Protein AF-A0A9J6AGZ2-F1 (afdb_monomer)

pLDDT: mean 79.42, std 19.64, range [38.12, 98.0]

Mean predicted aligned error: 10.4 Å

Foldseek 3Di:
DDPPDPDPDDDDDDAPDPDPDNVVVVCCCVPPNVVPDDVVVVVVD

Solvent-accessible surface area (backbone atoms only — not comparable to full-atom values): 3252 Å² total; per-residue (Å²): 142,80,88,80,72,94,76,92,68,84,79,80,90,87,68,100,60,95,57,100,40,71,66,60,52,51,50,47,39,66,73,64,41,60,81,68,54,56,67,75,59,64,74,71,107

Radius of gyration: 16.37 Å; Cα contacts (8 Å, |Δi|>4): 10; chains: 1; bounding box: 40×21×44 Å

Secondary structur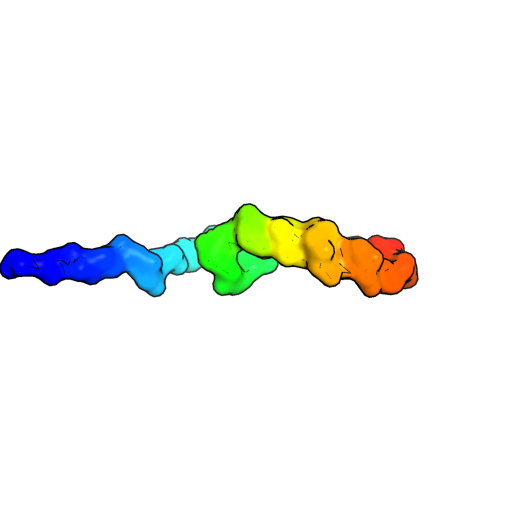e (DSSP, 8-state):
-------S---SS--SSSSS-HHHHHHHIIIIIGGG--HHHHHH-

Organism: Solanum commersonii (NCBI:txid4109)

Sequence (45 aa):
MASNGENGRHQEVGHKSLLQSDALYQYILETSVYPREPEAMKELR

Structure (mmCIF, N/CA/C/O backbone):
data_AF-A0A9J6AGZ2-F1
#
_entry.id   AF-A0A9J6AGZ2-F1
#
loop_
_atom_site.group_PDB
_atom_site.id
_atom_site.type_symbol
_atom_site.label_atom_id
_atom_site.label_alt_id
_atom_site.label_comp_id
_atom_site.label_asym_id
_atom_site.label_entity_id
_atom_site.label_seq_id
_atom_site.pdbx_PDB_ins_code
_atom_site.Cartn_x
_atom_site.Cartn_y
_atom_site.Cartn_z
_atom_site.occupancy
_atom_site.B_iso_or_equiv
_atom_site.auth_seq_id
_atom_site.auth_comp_id
_atom_site.auth_asym_id
_atom_site.auth_atom_id
_atom_site.pdbx_PDB_model_num
ATOM 1 N N . MET A 1 1 ? -27.529 -1.898 33.745 1.00 52.44 1 MET A N 1
ATOM 2 C CA . MET A 1 1 ? -26.247 -2.630 33.684 1.00 52.44 1 MET A CA 1
ATOM 3 C C . MET A 1 1 ? -26.093 -3.219 32.292 1.00 52.44 1 MET A C 1
ATOM 5 O O . MET A 1 1 ? -26.759 -4.199 32.005 1.00 52.44 1 MET A O 1
ATOM 9 N N . ALA A 1 2 ? -25.302 -2.567 31.438 1.00 38.12 2 ALA A N 1
ATOM 10 C CA . ALA A 1 2 ? -24.665 -3.122 30.237 1.00 38.12 2 ALA A CA 1
ATOM 11 C C . ALA A 1 2 ? -23.817 -1.997 29.614 1.00 38.12 2 ALA A C 1
ATOM 13 O O . ALA A 1 2 ? -24.283 -1.248 28.758 1.00 38.12 2 ALA A O 1
ATOM 14 N N . SER A 1 3 ? -22.597 -1.809 30.118 1.00 48.88 3 SER A N 1
ATOM 15 C CA . SER A 1 3 ? -21.566 -0.986 29.481 1.00 48.88 3 SER A CA 1
ATOM 16 C C . SER A 1 3 ? -21.006 -1.773 28.295 1.00 48.88 3 SER A C 1
ATOM 18 O O . SER A 1 3 ? -20.060 -2.546 28.429 1.00 48.88 3 SER A O 1
ATOM 20 N N . ASN A 1 4 ? -21.657 -1.639 27.140 1.00 51.00 4 ASN A N 1
ATOM 21 C CA . ASN A 1 4 ? -21.216 -2.271 25.902 1.00 51.00 4 ASN A CA 1
ATOM 22 C C . ASN A 1 4 ? -20.005 -1.511 25.341 1.00 51.00 4 ASN A C 1
ATOM 24 O O . ASN A 1 4 ? -20.161 -0.481 24.692 1.00 51.00 4 ASN A O 1
ATOM 28 N N . GLY A 1 5 ? -18.814 -2.055 25.599 1.00 48.09 5 GLY A N 1
ATOM 29 C CA . GLY A 1 5 ? -17.662 -1.991 24.698 1.00 48.09 5 GLY A CA 1
ATOM 30 C C . GLY A 1 5 ? -17.185 -0.597 24.308 1.00 48.09 5 GLY A C 1
ATOM 31 O O . GLY A 1 5 ? -17.311 -0.176 23.160 1.00 48.09 5 GLY A O 1
ATOM 32 N N . GLU A 1 6 ? -16.552 0.083 25.252 1.00 53.56 6 GLU A N 1
ATOM 33 C CA . GLU A 1 6 ? -15.581 1.136 24.976 1.00 53.56 6 GLU A CA 1
ATOM 34 C C . GLU A 1 6 ? -14.459 0.533 24.111 1.00 53.56 6 GLU A C 1
ATOM 36 O O . GLU A 1 6 ? -13.691 -0.272 24.617 1.00 53.56 6 GLU A O 1
ATOM 41 N N . ASN A 1 7 ? -14.415 0.820 22.803 1.00 54.19 7 ASN A N 1
ATOM 42 C CA . ASN A 1 7 ? -13.189 0.735 21.976 1.00 54.19 7 ASN A CA 1
ATOM 43 C C . ASN A 1 7 ? -13.346 1.334 20.561 1.00 54.19 7 ASN A C 1
ATOM 45 O O . ASN A 1 7 ? -12.614 0.998 19.635 1.00 54.19 7 ASN A O 1
ATOM 49 N N . GLY A 1 8 ? -14.296 2.252 20.363 1.00 51.94 8 GLY A N 1
ATOM 50 C CA . GLY A 1 8 ? -14.525 2.900 19.064 1.00 51.94 8 GLY A CA 1
ATOM 51 C C . GLY A 1 8 ? -13.676 4.146 18.793 1.00 51.94 8 GLY A C 1
ATOM 52 O O . GLY A 1 8 ? -13.942 4.849 17.823 1.00 51.94 8 G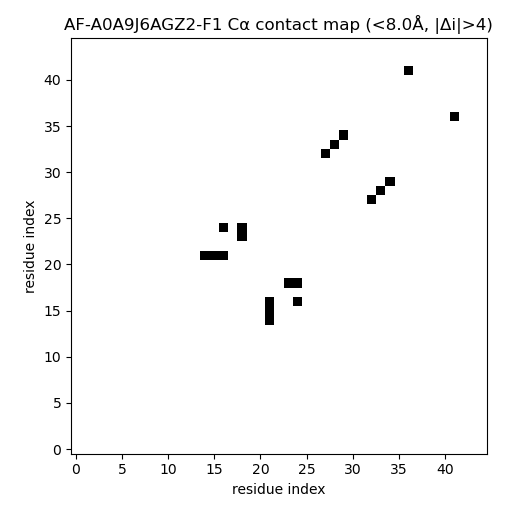LY A O 1
ATOM 53 N N . ARG A 1 9 ? -12.724 4.496 19.666 1.00 55.12 9 ARG A N 1
ATOM 54 C CA . ARG A 1 9 ? -11.988 5.766 19.594 1.00 55.12 9 ARG A CA 1
ATOM 55 C C . ARG A 1 9 ? -10.561 5.591 20.104 1.00 55.12 9 ARG A C 1
ATOM 57 O O . ARG A 1 9 ? -10.293 5.852 21.271 1.00 55.12 9 ARG A O 1
ATOM 64 N N . HIS A 1 10 ? -9.652 5.158 19.232 1.00 57.50 10 HIS A N 1
ATOM 65 C CA . HIS A 1 10 ? -8.232 5.408 19.472 1.00 57.50 10 HIS A CA 1
ATOM 66 C C . HIS A 1 10 ? -8.029 6.919 19.298 1.00 57.50 10 HIS A C 1
ATOM 68 O O . HIS A 1 10 ? -8.228 7.455 18.207 1.00 57.50 10 HIS A O 1
ATOM 74 N N . GLN A 1 11 ? -7.763 7.607 20.405 1.00 54.44 11 GLN A N 1
ATOM 75 C CA . GLN A 1 11 ? -7.405 9.020 20.421 1.00 54.44 11 GLN A CA 1
ATOM 76 C C . GLN A 1 11 ? -6.112 9.221 19.622 1.00 54.44 11 GLN A C 1
ATOM 78 O O . GLN A 1 11 ? -5.094 8.620 19.927 1.00 54.44 11 GLN A O 1
ATOM 83 N N . GLU A 1 12 ? -6.232 10.010 18.561 1.00 58.41 12 GLU A N 1
ATOM 84 C CA . GLU A 1 12 ? -5.277 10.979 18.014 1.00 58.41 12 GLU A CA 1
ATOM 85 C C . GLU A 1 12 ? -3.749 10.734 18.188 1.00 58.41 12 GLU A C 1
ATOM 87 O O . GLU A 1 12 ? -3.208 10.739 19.287 1.00 58.41 12 GLU A O 1
ATOM 92 N N . VAL A 1 13 ? -3.055 10.748 17.032 1.00 54.69 13 VAL A N 1
ATOM 93 C CA . VAL A 1 13 ? -1.636 11.123 16.790 1.00 54.69 13 VAL A CA 1
ATOM 94 C C . VAL A 1 13 ? -0.541 10.054 17.014 1.00 54.69 13 VAL A C 1
ATOM 96 O O . VAL A 1 13 ? -0.028 9.882 18.113 1.00 54.69 13 VAL A O 1
ATOM 99 N N . GLY A 1 14 ? -0.059 9.434 15.921 1.00 55.00 14 GLY A N 1
ATOM 100 C CA . GLY A 1 14 ? 1.256 8.756 15.896 1.00 55.00 14 GLY A CA 1
ATOM 101 C C . GLY A 1 14 ? 1.444 7.641 14.858 1.00 55.00 14 GLY A C 1
ATOM 102 O O . GLY A 1 14 ? 2.574 7.344 14.471 1.00 55.00 14 GLY A O 1
ATOM 103 N N . HIS A 1 15 ? 0.356 7.037 14.379 1.00 60.62 15 HIS A N 1
ATOM 104 C CA . HIS A 1 15 ? 0.415 5.859 13.508 1.00 60.62 15 HIS A CA 1
ATOM 105 C C . HIS A 1 15 ? 0.457 6.244 12.024 1.00 60.62 15 HIS A C 1
ATOM 107 O O . HIS A 1 15 ? -0.235 7.162 11.586 1.00 60.62 15 HIS A O 1
ATOM 113 N N . LYS A 1 16 ? 1.263 5.531 11.225 1.00 71.19 16 LYS A N 1
ATOM 114 C CA . LYS A 1 16 ? 1.525 5.836 9.798 1.00 71.19 16 LYS A CA 1
ATOM 115 C C . LYS A 1 16 ? 0.300 5.654 8.885 1.00 71.19 16 LYS A C 1
ATOM 117 O O . LYS A 1 16 ? 0.408 5.852 7.678 1.00 71.19 16 LYS A O 1
ATOM 122 N N . SER A 1 17 ? -0.842 5.229 9.427 1.00 78.00 17 SER A N 1
ATOM 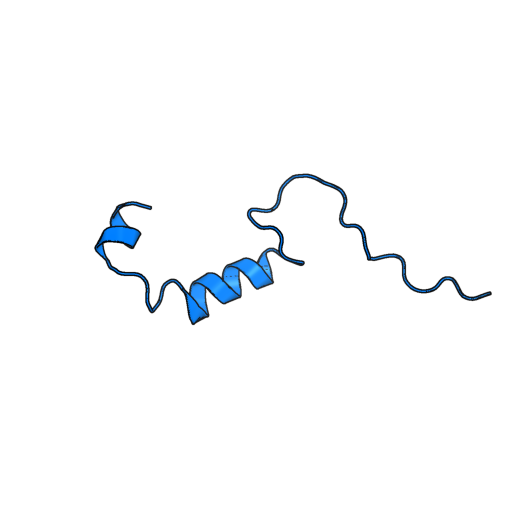123 C CA . SER A 1 17 ? -2.032 4.876 8.655 1.00 78.00 17 SER A CA 1
ATOM 124 C C . SER A 1 17 ? -3.329 5.087 9.439 1.00 78.00 17 SER A C 1
ATOM 126 O O . SER A 1 17 ? -3.322 5.197 10.662 1.00 78.00 17 SER A O 1
ATOM 128 N N . LEU A 1 18 ? -4.454 5.085 8.719 1.00 87.38 18 LEU A N 1
ATOM 129 C CA . LEU A 1 18 ? -5.813 5.153 9.276 1.00 87.38 18 LEU A CA 1
ATOM 130 C C . LEU A 1 18 ? -6.344 3.793 9.778 1.00 87.38 18 LEU A C 1
ATOM 132 O O . LEU A 1 18 ? -7.535 3.661 10.053 1.00 87.38 18 LEU A O 1
ATOM 136 N N . LEU A 1 19 ? -5.505 2.755 9.824 1.00 87.12 19 LEU A N 1
ATOM 137 C CA . LEU A 1 19 ? -5.936 1.397 10.155 1.00 87.12 19 LEU A CA 1
ATOM 138 C C . LEU A 1 19 ? -5.979 1.149 11.666 1.00 87.12 19 LEU A C 1
ATOM 140 O O . LEU A 1 19 ? -5.349 1.848 12.452 1.00 87.12 19 LEU A O 1
ATOM 144 N N . GLN A 1 20 ? -6.713 0.102 12.060 1.00 85.75 20 GLN A N 1
ATOM 145 C CA . GLN A 1 20 ? -6.924 -0.268 13.467 1.00 85.75 20 GLN A CA 1
ATOM 146 C C . GLN A 1 20 ? -5.632 -0.633 14.220 1.00 85.75 20 GLN A C 1
ATOM 148 O O . GLN A 1 20 ? -5.623 -0.604 15.448 1.00 85.75 20 GLN A O 1
ATOM 153 N N . SER A 1 21 ? -4.558 -1.003 13.515 1.00 85.38 21 SER A N 1
ATOM 154 C CA . SER A 1 21 ? -3.244 -1.270 14.107 1.00 85.38 21 SER A CA 1
ATOM 155 C C . SER A 1 21 ? -2.110 -1.114 13.088 1.00 85.38 21 SER A C 1
ATOM 157 O O . SER A 1 21 ? -2.298 -1.343 11.889 1.00 85.38 21 SER A O 1
ATOM 159 N N . ASP A 1 22 ? -0.904 -0.798 13.571 1.00 87.00 22 ASP A N 1
ATOM 160 C CA . ASP A 1 22 ? 0.313 -0.759 12.742 1.00 87.00 22 ASP A CA 1
ATOM 161 C C . ASP A 1 22 ? 0.672 -2.139 12.175 1.00 87.00 22 ASP A C 1
ATOM 163 O O . ASP A 1 22 ? 1.163 -2.246 11.053 1.00 87.00 22 ASP A O 1
ATOM 167 N N . ALA A 1 23 ? 0.383 -3.208 12.923 1.00 89.88 23 ALA A N 1
ATOM 168 C CA . ALA A 1 23 ? 0.600 -4.578 12.465 1.00 89.88 23 ALA A CA 1
ATOM 169 C C . ALA A 1 23 ? -0.250 -4.901 11.227 1.00 89.88 23 ALA A C 1
ATOM 171 O O . ALA A 1 23 ? 0.238 -5.538 10.296 1.00 89.88 23 ALA A O 1
ATOM 172 N N . LEU A 1 24 ? -1.500 -4.422 11.185 1.00 90.81 24 LEU A N 1
ATOM 173 C CA . LEU A 1 24 ? -2.368 -4.600 10.023 1.00 90.81 24 LEU A CA 1
ATOM 174 C C . LEU A 1 24 ? -1.851 -3.816 8.810 1.00 90.81 24 LEU A C 1
ATOM 176 O O . LEU A 1 24 ? -1.829 -4.348 7.702 1.00 90.81 24 LEU A O 1
ATOM 180 N N . TYR A 1 25 ? -1.397 -2.578 9.019 1.00 93.06 25 TYR A N 1
ATOM 181 C CA . TYR A 1 25 ? -0.758 -1.779 7.972 1.00 93.06 25 TYR A CA 1
ATOM 182 C C . TYR A 1 25 ? 0.476 -2.475 7.388 1.00 93.06 25 TYR A C 1
ATOM 184 O O . TYR A 1 25 ? 0.563 -2.663 6.173 1.00 93.06 25 TYR A O 1
ATOM 192 N N . GLN A 1 26 ? 1.393 -2.921 8.248 1.00 93.62 26 GLN A N 1
ATOM 193 C CA . GLN A 1 26 ? 2.621 -3.587 7.825 1.00 93.62 26 GLN A CA 1
ATOM 194 C C . GLN A 1 26 ? 2.332 -4.911 7.102 1.00 93.62 26 GLN A C 1
ATOM 196 O O . GLN A 1 26 ? 2.917 -5.174 6.053 1.00 93.62 26 GLN A O 1
ATOM 201 N N . TYR A 1 27 ? 1.375 -5.703 7.596 1.00 96.31 27 TYR A N 1
ATOM 202 C CA . TYR A 1 27 ? 0.965 -6.955 6.961 1.00 96.31 27 TYR A CA 1
ATOM 203 C C . TYR A 1 27 ? 0.490 -6.744 5.520 1.00 96.31 27 TYR A C 1
ATOM 205 O O . TYR A 1 27 ? 0.907 -7.468 4.616 1.00 96.31 27 TYR A O 1
ATOM 213 N N . ILE A 1 28 ? -0.358 -5.738 5.281 1.00 95.62 28 ILE A N 1
ATOM 214 C CA . ILE A 1 28 ? -0.856 -5.422 3.935 1.00 95.62 28 ILE A CA 1
ATOM 215 C C . ILE A 1 28 ? 0.307 -5.031 3.019 1.00 95.62 28 ILE A C 1
ATOM 217 O O . ILE A 1 28 ? 0.383 -5.525 1.889 1.00 95.62 28 ILE A O 1
ATOM 221 N N . LEU A 1 29 ? 1.226 -4.191 3.503 1.00 95.62 29 LEU A N 1
ATOM 222 C CA . LEU A 1 29 ? 2.385 -3.764 2.726 1.00 95.62 29 LEU A CA 1
ATOM 223 C C . LEU A 1 29 ? 3.265 -4.947 2.310 1.00 95.62 29 LEU A C 1
ATOM 225 O O . LEU A 1 29 ? 3.540 -5.121 1.125 1.00 95.62 29 LEU A O 1
ATOM 229 N N . GLU A 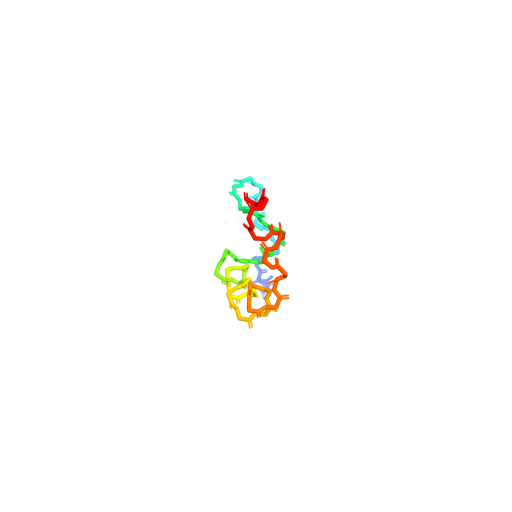1 30 ? 3.653 -5.787 3.266 1.00 97.50 30 GLU A N 1
ATOM 230 C CA . GLU A 1 30 ? 4.562 -6.914 3.040 1.00 97.50 30 GLU A CA 1
ATOM 231 C C . GLU A 1 30 ? 3.950 -8.014 2.176 1.00 97.50 30 GLU A C 1
ATOM 233 O O . GLU A 1 30 ? 4.639 -8.601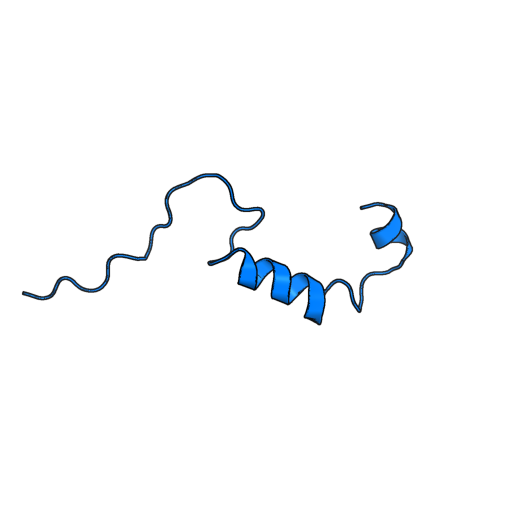 1.344 1.00 97.50 30 GLU A O 1
ATOM 238 N N . THR A 1 31 ? 2.660 -8.302 2.357 1.00 97.88 31 THR A N 1
ATOM 239 C CA . THR A 1 31 ? 2.030 -9.461 1.708 1.00 97.88 31 THR A CA 1
ATOM 240 C C . THR A 1 31 ? 1.355 -9.134 0.385 1.00 97.88 31 THR A C 1
ATOM 242 O O . THR A 1 31 ? 1.224 -10.017 -0.463 1.00 97.88 31 THR A O 1
ATOM 245 N N . SER A 1 32 ? 0.915 -7.888 0.183 1.00 96.69 32 SER A N 1
ATOM 246 C CA . SER A 1 32 ? 0.076 -7.536 -0.969 1.00 96.69 32 SER A CA 1
ATOM 247 C C . SER A 1 32 ? 0.583 -6.372 -1.819 1.00 96.69 32 SER A C 1
ATOM 249 O O . SER A 1 32 ? 0.289 -6.367 -3.018 1.00 96.69 32 SER A O 1
ATOM 251 N N . VAL A 1 33 ? 1.344 -5.432 -1.240 1.00 96.31 33 VAL A N 1
ATOM 252 C CA . VAL A 1 33 ? 1.832 -4.231 -1.940 1.00 96.31 33 VAL A CA 1
ATOM 253 C C . VAL A 1 33 ? 3.254 -4.431 -2.456 1.00 96.31 33 VAL A C 1
ATOM 255 O O . VAL A 1 33 ? 3.436 -4.535 -3.665 1.00 96.31 33 VAL A O 1
ATOM 258 N N . TYR A 1 34 ? 4.252 -4.557 -1.576 1.00 96.94 34 TYR A N 1
ATOM 259 C CA . TYR A 1 34 ? 5.666 -4.651 -1.961 1.00 96.94 34 TYR A CA 1
ATOM 260 C C . TYR A 1 34 ? 5.993 -5.796 -2.932 1.00 96.94 34 TYR A C 1
ATOM 262 O O . TYR A 1 34 ? 6.794 -5.571 -3.835 1.00 96.94 34 TYR A O 1
AT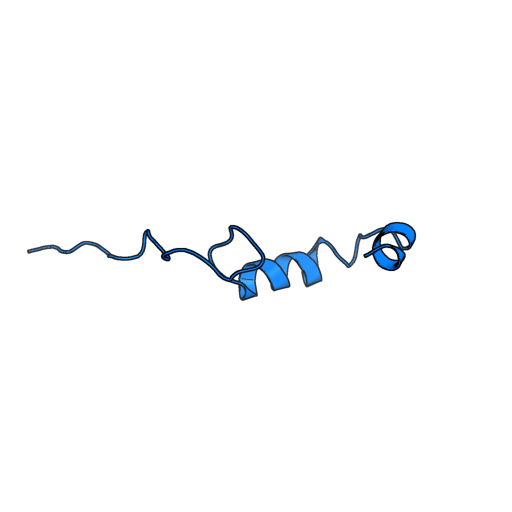OM 270 N N . PRO A 1 35 ? 5.361 -6.988 -2.861 1.00 98.00 35 PRO A N 1
ATOM 271 C CA . PRO A 1 35 ? 5.610 -8.044 -3.847 1.00 98.00 35 PRO A CA 1
ATOM 272 C C . PRO A 1 35 ? 5.185 -7.686 -5.277 1.00 98.00 35 PRO A C 1
ATOM 274 O O . PRO A 1 35 ? 5.564 -8.371 -6.223 1.00 98.00 35 PRO A O 1
ATOM 277 N N . ARG A 1 36 ? 4.343 -6.661 -5.437 1.00 97.12 36 ARG A N 1
ATOM 278 C CA . ARG A 1 36 ? 3.777 -6.226 -6.720 1.00 97.12 36 ARG A CA 1
ATOM 279 C C . ARG A 1 36 ? 4.145 -4.784 -7.063 1.00 97.12 36 ARG A C 1
ATOM 281 O O . ARG A 1 36 ? 3.653 -4.255 -8.057 1.00 97.12 36 ARG A O 1
ATOM 288 N N . GLU A 1 37 ? 4.967 -4.143 -6.241 1.00 96.88 37 GLU A N 1
ATOM 289 C CA . GLU A 1 37 ? 5.426 -2.779 -6.464 1.00 96.88 37 GLU A CA 1
ATOM 290 C C . GLU A 1 37 ? 6.422 -2.767 -7.642 1.00 96.88 37 GLU A C 1
ATOM 292 O O . GLU A 1 37 ? 7.379 -3.542 -7.635 1.00 96.88 37 GLU A O 1
ATOM 297 N N . PRO A 1 38 ? 6.225 -1.923 -8.673 1.00 97.69 38 PRO A N 1
ATOM 298 C CA . PRO A 1 38 ? 7.218 -1.723 -9.724 1.00 97.69 38 PRO A CA 1
ATOM 299 C C . PRO A 1 38 ? 8.542 -1.204 -9.151 1.00 97.69 38 PRO A C 1
ATOM 301 O O . PRO A 1 38 ? 8.536 -0.288 -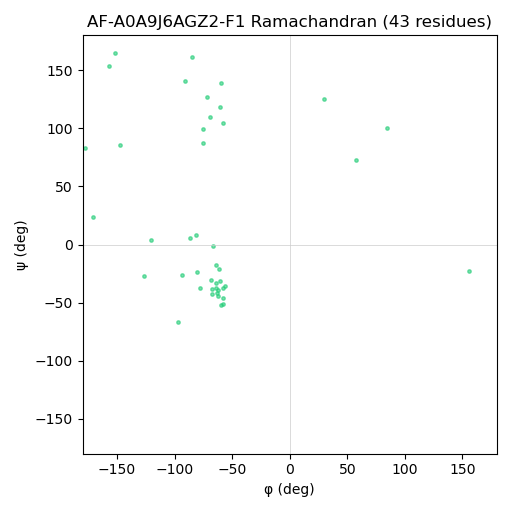8.328 1.00 97.69 38 PRO A O 1
ATOM 304 N N . GLU A 1 39 ? 9.677 -1.711 -9.644 1.00 96.56 39 GLU A N 1
ATOM 305 C CA . GLU A 1 39 ? 11.002 -1.378 -9.086 1.00 96.56 39 GLU A CA 1
ATOM 306 C C . GLU A 1 39 ? 11.293 0.134 -9.108 1.00 96.56 39 GLU A C 1
ATOM 308 O O . GLU A 1 39 ? 11.778 0.678 -8.124 1.00 96.56 39 GLU A O 1
ATOM 313 N N . ALA A 1 40 ? 10.871 0.849 -10.158 1.00 97.50 40 ALA A N 1
ATOM 314 C CA . ALA A 1 40 ? 11.020 2.305 -10.239 1.00 97.50 40 ALA A CA 1
ATOM 315 C C . ALA A 1 40 ? 10.296 3.067 -9.108 1.00 97.50 40 ALA A C 1
ATOM 317 O O . ALA A 1 40 ? 10.750 4.131 -8.696 1.00 97.50 40 ALA A O 1
ATOM 318 N N . MET A 1 41 ? 9.171 2.546 -8.596 1.00 96.44 41 MET A N 1
ATOM 319 C CA . MET A 1 41 ? 8.476 3.161 -7.455 1.00 96.44 41 MET A CA 1
ATOM 320 C C . MET A 1 41 ? 9.179 2.845 -6.135 1.00 96.44 41 MET A C 1
ATOM 322 O O . MET A 1 41 ? 9.297 3.718 -5.280 1.00 96.44 41 MET A O 1
ATOM 326 N N . LYS A 1 42 ? 9.699 1.623 -5.997 1.00 95.25 42 LYS A N 1
ATOM 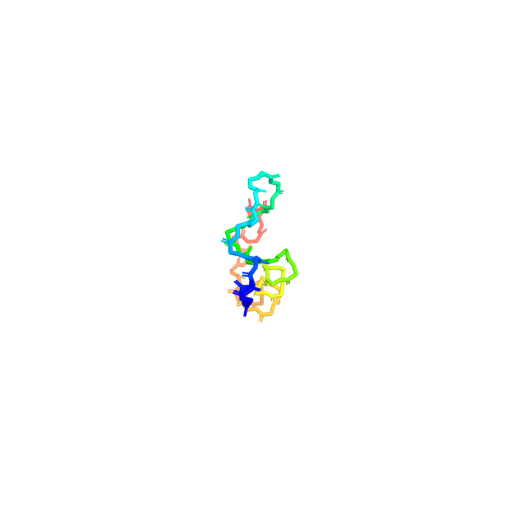327 C CA . LYS A 1 42 ? 10.473 1.196 -4.830 1.00 95.25 42 LYS A CA 1
ATOM 328 C C . LYS A 1 42 ? 11.784 1.973 -4.684 1.00 95.25 42 LYS A C 1
ATOM 330 O O . LYS A 1 42 ? 12.165 2.278 -3.562 1.00 95.25 42 LYS A O 1
ATOM 335 N N . GLU A 1 43 ? 12.453 2.297 -5.791 1.00 95.62 43 GLU A N 1
ATOM 336 C CA . GLU A 1 43 ? 13.666 3.131 -5.809 1.00 95.62 43 GLU A CA 1
ATOM 337 C C . GLU A 1 43 ? 13.395 4.595 -5.430 1.00 95.62 43 GLU A C 1
ATOM 339 O O . GLU A 1 43 ? 14.269 5.257 -4.875 1.00 95.62 43 GLU A O 1
ATOM 344 N N . LEU A 1 44 ? 12.197 5.107 -5.736 1.00 96.50 44 LEU A N 1
ATOM 3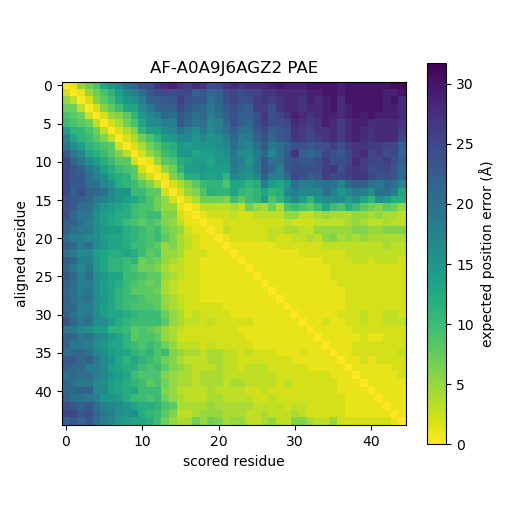45 C CA . LEU A 1 44 ? 11.808 6.494 -5.462 1.00 96.50 44 LEU A CA 1
ATOM 346 C C . LEU A 1 44 ? 11.373 6.731 -4.002 1.00 96.50 44 LEU A C 1
ATOM 348 O O . LEU A 1 44 ? 11.398 7.874 -3.544 1.00 96.50 44 LEU A O 1
ATOM 352 N N . ARG A 1 45 ? 10.930 5.678 -3.309 1.00 90.06 45 ARG A N 1
ATOM 353 C CA . ARG A 1 45 ? 10.380 5.710 -1.945 1.00 90.06 45 ARG A CA 1
ATOM 354 C C . ARG A 1 45 ? 11.451 5.878 -0.869 1.00 90.06 45 ARG A C 1
ATOM 356 O O . ARG A 1 45 ? 11.192 6.685 0.053 1.00 90.06 45 ARG A O 1
#